Protein AF-A0A820MIK3-F1 (afdb_monomer)

InterPro domains:
  IPR008926 Ribonucleotide reductase R1 subunit, N-terminal [SSF48168] (1-52)
  IPR013509 Ribonucleotide reductase large subunit, N-terminal [PF00317] (1-52)
  IPR039718 Ribonucleoside-diphosphate reductase large subunit [PTHR11573] (1-52)

Sequence (52 aa):
TLECSYLRRINNVIVERPQHMFMRVAVGIHGENIDDAIETYNLLSEKWFTHA

Nearest PDB structures (foldseek):
  6l3r-assembly2_E  TM=9.268E-01  e=1.778E-04  Homo sapiens
  3s8b-assembly1_A-2  TM=9.215E-01  e=2.645E-04  Saccharomyces cerevisiae S288C
  3tb9-assembly1_A  TM=9.236E-01  e=6.251E-04  Saccharomyces cerevisiae S288C
  3tba-assembly1_A-2  TM=9.192E-01  e=6.679E-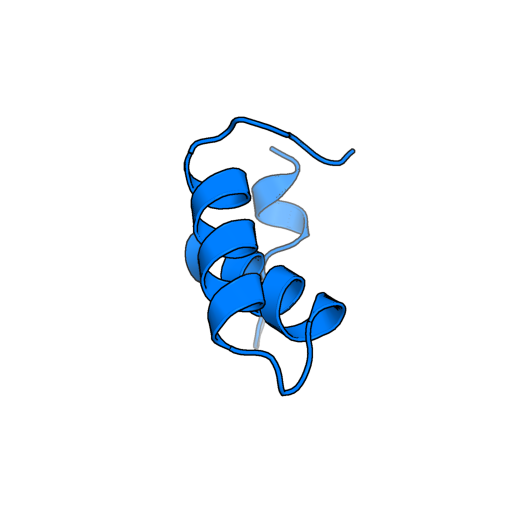04  Saccharomyces cerevisiae S288C
  2cvy-assembly1_A  TM=9.187E-01  e=9.933E-04  Saccharomyces cerevisiae

pLDDT: mean 82.4, std 14.92, range [45.91, 94.38]

Structure (mmCIF, N/CA/C/O backbone):
data_AF-A0A820MIK3-F1
#
_entry.id   AF-A0A820MIK3-F1
#
loop_
_atom_site.group_PDB
_atom_site.id
_atom_site.type_symbol
_atom_site.label_atom_id
_atom_site.label_alt_id
_atom_site.label_comp_id
_atom_site.label_asym_id
_atom_site.label_entity_id
_atom_site.label_seq_id
_atom_site.pdbx_PDB_ins_code
_atom_site.Cartn_x
_atom_site.Cartn_y
_atom_site.Cartn_z
_atom_site.occupancy
_atom_site.B_iso_or_equiv
_atom_site.auth_seq_id
_atom_site.auth_comp_id
_atom_site.auth_asym_id
_atom_site.auth_a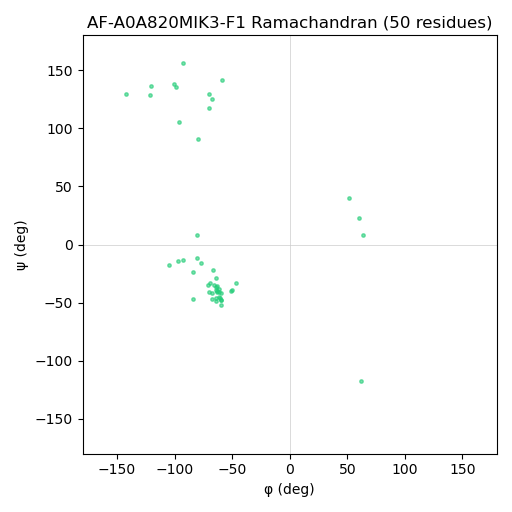tom_id
_atom_site.pdbx_PDB_model_num
ATOM 1 N N . THR A 1 1 ? -4.312 5.875 15.221 1.00 55.44 1 THR A N 1
ATOM 2 C CA . THR A 1 1 ? -3.269 6.123 14.204 1.00 55.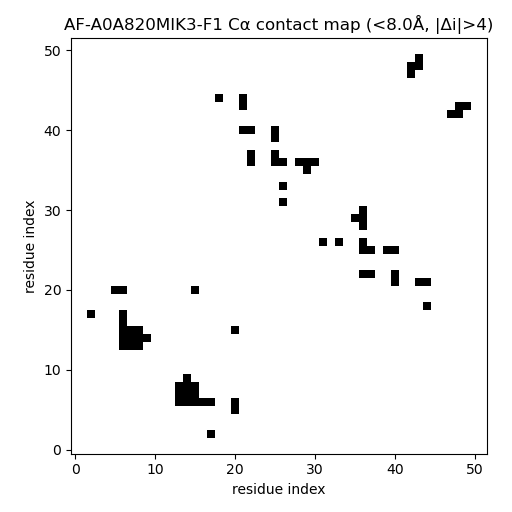44 1 THR A CA 1
ATOM 3 C C . THR A 1 1 ? -3.930 6.281 12.849 1.00 55.44 1 THR A C 1
ATOM 5 O O . THR A 1 1 ? -4.981 5.681 12.642 1.00 55.44 1 THR A O 1
ATOM 8 N N . LEU A 1 2 ? -3.351 7.102 11.963 1.00 56.78 2 LEU A N 1
ATOM 9 C CA . LEU A 1 2 ? -3.823 7.350 10.587 1.00 56.78 2 LEU A CA 1
ATOM 10 C C . LEU A 1 2 ? -4.158 6.050 9.833 1.00 56.78 2 LEU A C 1
ATOM 12 O O . LEU A 1 2 ? -5.134 5.980 9.097 1.00 56.78 2 LEU A O 1
ATOM 16 N N . GLU A 1 3 ? -3.426 4.974 10.112 1.00 55.44 3 GLU A N 1
ATOM 17 C CA . GLU A 1 3 ? -3.662 3.643 9.548 1.00 55.44 3 GLU A CA 1
ATOM 18 C C . GLU A 1 3 ? -5.124 3.175 9.685 1.00 55.44 3 GLU A C 1
ATOM 20 O O . GLU A 1 3 ? -5.679 2.665 8.722 1.00 55.44 3 GLU A O 1
ATOM 25 N N . CYS A 1 4 ? -5.810 3.427 10.808 1.00 58.06 4 CYS A N 1
ATOM 26 C CA . CYS A 1 4 ? -7.201 2.989 11.011 1.00 58.06 4 CYS A CA 1
ATOM 27 C C . CYS A 1 4 ? -8.262 3.840 10.287 1.00 58.06 4 CYS A C 1
ATOM 29 O O . CYS A 1 4 ? -9.417 3.404 10.187 1.00 58.06 4 CYS A O 1
ATOM 31 N N . SER A 1 5 ? -7.920 5.051 9.827 1.00 67.44 5 SER A N 1
ATOM 32 C CA . SER A 1 5 ? -8.828 5.888 9.026 1.00 67.44 5 SER A CA 1
ATOM 33 C C . SER A 1 5 ? -8.800 5.534 7.540 1.00 67.44 5 SER A C 1
ATOM 35 O O . SER A 1 5 ? -9.798 5.760 6.864 1.00 67.44 5 SER A O 1
ATOM 37 N N . TYR A 1 6 ? -7.710 4.937 7.044 1.00 76.50 6 TYR A N 1
ATOM 38 C CA . TYR A 1 6 ? -7.570 4.582 5.625 1.00 76.50 6 TYR A CA 1
ATOM 39 C C . TYR A 1 6 ? -8.017 3.156 5.280 1.00 76.50 6 TYR A C 1
AT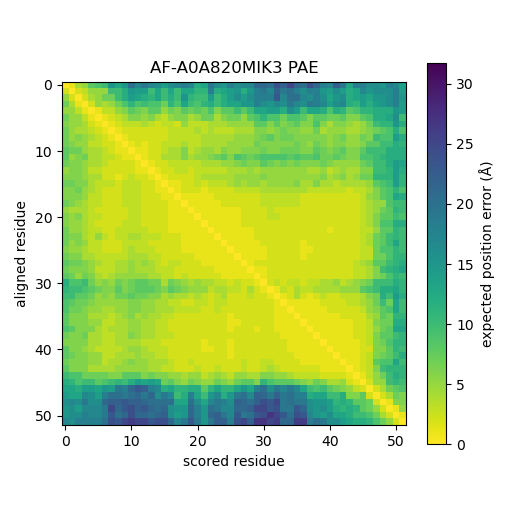OM 41 O O . TYR A 1 6 ? -8.176 2.846 4.098 1.00 76.50 6 TYR A O 1
ATOM 49 N N . LEU A 1 7 ? -8.233 2.290 6.277 1.00 83.25 7 LEU A N 1
ATOM 50 C CA . LEU A 1 7 ? -8.770 0.948 6.041 1.00 83.25 7 LEU A CA 1
ATOM 51 C C . LEU A 1 7 ? -10.233 1.032 5.611 1.00 83.25 7 LEU A C 1
ATOM 53 O O . LEU A 1 7 ? -11.061 1.646 6.293 1.00 83.25 7 LEU A O 1
ATOM 57 N N . ARG A 1 8 ? -10.572 0.355 4.511 1.00 85.31 8 ARG A N 1
ATOM 58 C CA . ARG A 1 8 ? -11.959 0.248 4.060 1.00 85.31 8 ARG A CA 1
ATOM 59 C C . ARG A 1 8 ? -12.840 -0.402 5.121 1.00 85.31 8 ARG A C 1
ATOM 61 O O . ARG A 1 8 ? -12.471 -1.382 5.780 1.00 85.31 8 ARG A O 1
ATOM 68 N N . ARG A 1 9 ? -14.056 0.135 5.222 1.00 88.62 9 ARG A N 1
ATOM 69 C CA . ARG A 1 9 ? -15.118 -0.371 6.088 1.00 88.62 9 ARG A CA 1
ATOM 70 C C . ARG A 1 9 ? -16.332 -0.741 5.258 1.00 88.62 9 ARG A C 1
ATOM 72 O O . ARG A 1 9 ? -16.733 0.014 4.378 1.00 88.62 9 ARG A O 1
ATOM 79 N N . ILE A 1 10 ? -16.926 -1.883 5.574 1.00 91.38 10 ILE A N 1
ATOM 80 C CA . ILE A 1 10 ? -18.223 -2.305 5.046 1.00 91.38 10 ILE A CA 1
ATOM 81 C C . ILE A 1 10 ? -19.122 -2.510 6.258 1.00 91.38 10 ILE A C 1
ATOM 83 O O . ILE A 1 10 ? -18.722 -3.168 7.215 1.00 91.38 10 ILE A O 1
ATOM 87 N N . ASN A 1 11 ? -20.309 -1.902 6.253 1.00 90.56 11 ASN A N 1
ATOM 88 C CA . ASN A 1 11 ? -21.248 -1.950 7.383 1.00 90.56 11 ASN A CA 1
ATOM 89 C C . ASN A 1 11 ? -20.606 -1.552 8.725 1.00 90.56 11 ASN A C 1
ATOM 91 O O . ASN A 1 11 ? -20.854 -2.167 9.756 1.00 90.56 11 ASN A O 1
ATOM 95 N N . ASN A 1 12 ? -19.745 -0.530 8.696 1.00 86.00 12 ASN A N 1
ATOM 96 C CA . ASN A 1 12 ? -18.984 -0.031 9.846 1.00 86.00 12 ASN A CA 1
ATOM 97 C C . ASN A 1 12 ? -17.971 -1.024 10.463 1.00 86.00 12 ASN A C 1
ATOM 99 O O . ASN A 1 12 ? -17.359 -0.723 11.487 1.00 86.00 12 ASN A O 1
ATOM 103 N N . VAL A 1 13 ? -17.738 -2.173 9.825 1.00 88.50 13 VAL A N 1
ATOM 104 C CA . VAL A 1 13 ? -16.704 -3.141 10.207 1.00 88.50 13 VAL A CA 1
ATOM 105 C C . VAL A 1 13 ? -15.480 -2.942 9.320 1.00 88.50 13 VAL A C 1
ATOM 107 O O . VAL A 1 13 ? -15.603 -2.779 8.106 1.00 88.50 13 VAL A O 1
ATOM 110 N N . ILE A 1 14 ? -14.290 -2.949 9.921 1.00 88.19 14 ILE A N 1
ATOM 111 C CA . ILE A 1 14 ? -13.019 -2.884 9.191 1.00 88.19 14 ILE A CA 1
ATOM 112 C C . ILE A 1 14 ? -12.819 -4.207 8.449 1.00 88.19 14 ILE A C 1
ATOM 114 O O . ILE A 1 14 ? -12.714 -5.259 9.076 1.00 88.19 14 ILE A O 1
ATOM 118 N N . VAL A 1 15 ? -12.764 -4.147 7.118 1.00 91.00 15 VAL A N 1
ATOM 119 C CA . VAL A 1 15 ? -12.588 -5.332 6.255 1.00 91.00 15 VAL A CA 1
ATOM 120 C C . VAL A 1 15 ? -11.179 -5.437 5.673 1.00 91.00 15 VAL A C 1
ATOM 122 O O . VAL A 1 15 ? -10.761 -6.497 5.215 1.00 91.00 15 VAL A O 1
ATOM 125 N N . GLU A 1 16 ? -10.430 -4.339 5.689 1.00 88.44 16 GLU A N 1
ATOM 126 C CA . GLU A 1 16 ? -9.088 -4.253 5.123 1.00 88.44 16 GLU A CA 1
ATOM 127 C C . GLU A 1 16 ? -8.041 -4.359 6.239 1.00 88.44 16 GLU A C 1
ATOM 129 O O . GLU A 1 16 ? -8.201 -3.776 7.310 1.00 88.44 16 GLU A O 1
ATOM 134 N N . ARG A 1 17 ? -6.957 -5.104 6.002 1.00 87.38 17 ARG A N 1
ATOM 135 C CA . ARG A 1 17 ? -5.764 -5.089 6.863 1.00 87.38 17 ARG A CA 1
ATOM 136 C C . ARG A 1 17 ? -4.778 -4.051 6.314 1.00 87.38 17 ARG A C 1
ATOM 138 O O . ARG A 1 17 ? -4.803 -3.819 5.108 1.00 87.38 17 ARG A O 1
ATOM 145 N N . PRO A 1 18 ? -3.859 -3.495 7.122 1.00 87.62 18 PRO A N 1
ATOM 146 C CA . PRO A 1 18 ? -2.848 -2.552 6.627 1.00 87.62 18 PRO A CA 1
ATOM 147 C C . PRO A 1 18 ? -2.090 -3.054 5.389 1.00 87.62 18 PRO A C 1
ATOM 149 O O . PRO A 1 18 ? -1.916 -2.313 4.432 1.00 87.62 18 PRO A O 1
ATOM 152 N N . GLN A 1 19 ? -1.771 -4.349 5.343 1.00 87.62 19 GLN A N 1
ATOM 153 C CA . GLN A 1 19 ? -1.126 -4.966 4.180 1.00 87.62 19 GLN A CA 1
ATOM 154 C C . GLN A 1 19 ? -1.999 -4.929 2.913 1.00 87.62 19 GLN A C 1
ATOM 156 O O . GLN A 1 19 ? -1.510 -4.644 1.825 1.00 87.62 19 GLN A O 1
ATOM 161 N N . HIS A 1 20 ? -3.312 -5.149 3.036 1.00 91.38 20 HIS A N 1
ATOM 162 C CA . HIS A 1 20 ? -4.229 -5.015 1.898 1.00 91.38 20 HIS A CA 1
ATOM 163 C C . HIS A 1 20 ? -4.276 -3.566 1.393 1.00 91.38 20 HIS A C 1
ATOM 165 O O . HIS A 1 20 ? -4.334 -3.340 0.187 1.00 91.38 20 HIS A O 1
ATOM 171 N N . MET A 1 21 ? -4.194 -2.597 2.311 1.00 90.44 21 MET A N 1
ATOM 172 C CA . MET A 1 21 ? -4.150 -1.180 1.965 1.00 90.44 21 MET A CA 1
ATOM 173 C C . MET A 1 21 ? -2.886 -0.842 1.168 1.00 90.44 21 MET A C 1
ATOM 175 O O . MET A 1 21 ? -2.996 -0.224 0.111 1.00 90.44 21 MET A O 1
A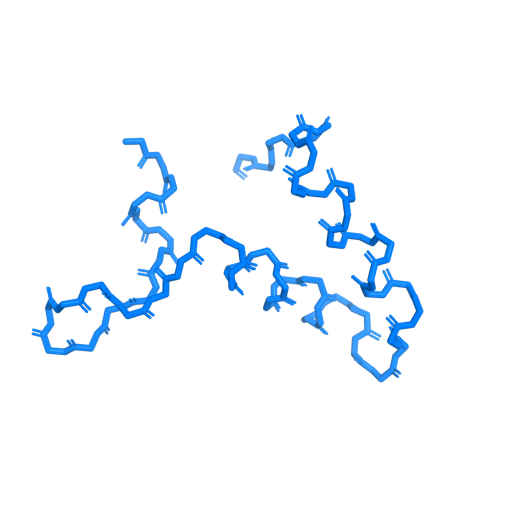TOM 179 N N . PHE A 1 22 ? -1.714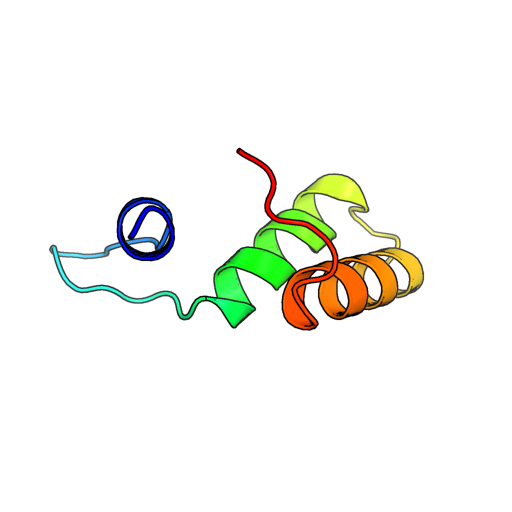 -1.320 1.599 1.00 90.75 22 PHE A N 1
ATOM 180 C CA . PHE A 1 22 ? -0.461 -1.125 0.861 1.00 90.75 22 PHE A CA 1
ATOM 181 C C . PHE A 1 22 ? -0.502 -1.759 -0.528 1.00 90.75 22 PHE A C 1
ATOM 183 O O . PHE A 1 22 ? -0.155 -1.099 -1.503 1.00 90.75 22 PHE A O 1
ATOM 190 N N . MET A 1 23 ? -0.997 -2.995 -0.641 1.00 91.75 23 MET A N 1
ATOM 191 C CA . MET A 1 23 ? -1.098 -3.677 -1.935 1.00 91.75 23 MET A CA 1
ATOM 192 C C . MET A 1 23 ? -2.056 -2.943 -2.880 1.00 91.75 23 MET A C 1
ATOM 194 O O . MET A 1 23 ? -1.760 -2.757 -4.056 1.00 91.75 23 MET A O 1
ATOM 198 N N . ARG A 1 24 ? -3.186 -2.446 -2.365 1.00 92.06 24 ARG A N 1
ATOM 199 C CA . ARG A 1 24 ? -4.126 -1.639 -3.151 1.00 92.06 24 ARG A CA 1
ATOM 200 C C . ARG A 1 24 ? -3.485 -0.350 -3.670 1.00 92.06 24 ARG A C 1
ATOM 202 O O . ARG A 1 24 ? -3.768 0.044 -4.797 1.00 92.06 24 ARG A O 1
ATOM 209 N N . VAL A 1 25 ? -2.669 0.320 -2.856 1.00 90.81 25 VAL A N 1
ATOM 210 C CA . VAL A 1 25 ? -1.941 1.530 -3.269 1.00 90.81 25 VAL A CA 1
ATOM 211 C C . VAL A 1 25 ? -0.888 1.191 -4.322 1.00 90.81 25 VAL A C 1
ATOM 213 O O . VAL A 1 25 ? -0.859 1.847 -5.357 1.00 90.81 25 VAL A O 1
ATOM 216 N N . ALA A 1 26 ? -0.095 0.141 -4.111 1.00 93.06 26 ALA A N 1
ATOM 217 C CA . ALA A 1 26 ? 0.931 -0.283 -5.059 1.00 93.06 26 ALA A CA 1
ATOM 218 C C . ALA A 1 26 ? 0.336 -0.642 -6.433 1.00 93.06 26 ALA A C 1
ATOM 220 O O . ALA A 1 26 ? 0.768 -0.109 -7.452 1.00 93.06 26 ALA A O 1
ATOM 221 N N . VAL A 1 27 ? -0.735 -1.442 -6.467 1.00 94.38 27 VAL A N 1
ATOM 222 C CA . VAL A 1 27 ? -1.455 -1.760 -7.714 1.00 94.38 27 VAL A CA 1
ATOM 223 C C . VAL A 1 27 ? -2.081 -0.508 -8.339 1.00 94.38 27 VAL A C 1
ATOM 225 O O . VAL A 1 27 ? -2.094 -0.369 -9.557 1.00 94.38 27 VAL A O 1
ATOM 228 N N . GLY A 1 28 ? -2.571 0.437 -7.532 1.00 93.06 28 GLY A N 1
ATOM 229 C CA . GLY A 1 28 ? -3.110 1.704 -8.034 1.00 93.06 28 GLY A CA 1
ATOM 230 C C . GLY A 1 28 ? -2.070 2.594 -8.728 1.00 93.06 28 GLY A C 1
ATOM 231 O O . GLY A 1 28 ? -2.437 3.354 -9.619 1.00 93.06 28 GLY A O 1
ATOM 232 N N . ILE A 1 29 ? -0.797 2.495 -8.335 1.00 92.56 29 ILE A N 1
ATOM 233 C CA . ILE A 1 29 ? 0.314 3.250 -8.932 1.00 92.56 29 ILE A CA 1
ATOM 234 C C . ILE A 1 29 ? 0.845 2.544 -10.185 1.00 92.56 29 ILE A C 1
ATOM 236 O O . ILE A 1 29 ? 1.042 3.192 -11.210 1.00 92.56 29 ILE A O 1
ATOM 240 N N . HIS A 1 30 ? 1.066 1.228 -10.111 1.00 93.81 30 HIS A N 1
ATOM 241 C CA . HIS A 1 30 ? 1.779 0.468 -11.148 1.00 93.81 30 HIS A CA 1
ATOM 242 C C . HIS A 1 30 ? 0.863 -0.246 -12.159 1.00 93.81 30 HIS A C 1
ATOM 244 O O . HIS A 1 30 ? 1.322 -0.656 -13.225 1.00 93.81 30 HIS A O 1
ATOM 250 N N . GLY A 1 31 ? -0.437 -0.365 -11.876 1.00 91.94 31 GLY A N 1
ATOM 251 C CA . GLY A 1 31 ? -1.424 -0.934 -12.793 1.00 91.94 31 GLY A CA 1
ATOM 252 C C . GLY A 1 31 ? -1.139 -2.396 -13.145 1.00 91.94 31 GLY A C 1
ATOM 253 O O . GLY A 1 31 ? -1.185 -3.268 -12.279 1.00 91.94 31 GLY A O 1
ATOM 254 N N . GLU A 1 32 ? -0.880 -2.660 -14.429 1.00 93.50 32 GLU A N 1
ATOM 255 C CA . GLU A 1 32 ? -0.574 -4.002 -14.951 1.00 93.50 32 GLU A CA 1
ATOM 256 C C . GLU A 1 32 ? 0.885 -4.424 -14.718 1.00 93.50 32 GLU A C 1
ATOM 258 O O . GLU A 1 32 ? 1.205 -5.602 -14.886 1.00 93.50 32 GLU A O 1
ATOM 263 N N . ASN A 1 33 ? 1.771 -3.503 -14.313 1.00 94.25 33 ASN A N 1
ATOM 264 C CA . ASN A 1 33 ? 3.141 -3.864 -13.964 1.00 94.25 33 ASN A CA 1
ATOM 265 C C . ASN A 1 33 ? 3.198 -4.443 -12.542 1.00 94.25 33 ASN A C 1
ATOM 267 O O . ASN A 1 33 ? 3.326 -3.723 -11.550 1.00 94.25 33 ASN A O 1
ATOM 271 N N . ILE A 1 34 ? 3.060 -5.766 -12.457 1.00 93.19 34 ILE A N 1
ATOM 272 C CA . ILE A 1 34 ? 2.981 -6.499 -11.190 1.00 93.19 34 ILE A CA 1
ATOM 273 C C . ILE A 1 34 ? 4.334 -6.533 -10.468 1.00 93.19 34 ILE A C 1
ATOM 275 O O . ILE A 1 34 ? 4.351 -6.467 -9.240 1.00 93.19 34 ILE A O 1
ATOM 279 N N . ASP A 1 35 ? 5.449 -6.604 -11.197 1.00 94.25 35 ASP A N 1
ATOM 280 C CA . ASP A 1 35 ? 6.783 -6.698 -10.592 1.00 94.25 35 ASP A CA 1
ATOM 281 C C . ASP A 1 35 ? 7.106 -5.427 -9.791 1.00 94.25 35 ASP A C 1
ATOM 283 O O . ASP A 1 35 ? 7.415 -5.504 -8.597 1.00 94.25 35 ASP A O 1
ATOM 287 N N . ASP A 1 36 ? 6.890 -4.255 -10.394 1.00 93.50 36 ASP A N 1
ATOM 288 C CA . ASP A 1 36 ? 7.055 -2.968 -9.709 1.00 93.50 36 ASP A CA 1
ATOM 289 C C . ASP A 1 36 ? 6.030 -2.789 -8.570 1.00 93.50 36 ASP A C 1
ATOM 291 O O . ASP A 1 36 ? 6.331 -2.201 -7.529 1.00 93.50 36 ASP A O 1
ATOM 295 N N . ALA A 1 37 ? 4.803 -3.307 -8.729 1.00 93.56 37 ALA A N 1
ATOM 296 C CA . ALA A 1 37 ? 3.791 -3.258 -7.673 1.00 93.56 37 ALA A CA 1
ATOM 297 C C . ALA A 1 37 ? 4.225 -4.053 -6.431 1.00 93.56 37 ALA A C 1
ATOM 299 O O . ALA A 1 37 ? 4.003 -3.614 -5.300 1.00 93.56 37 ALA A O 1
ATOM 300 N N . ILE A 1 38 ? 4.856 -5.214 -6.623 1.00 93.12 38 ILE A N 1
ATOM 301 C CA . ILE A 1 38 ? 5.388 -6.028 -5.527 1.00 93.12 38 ILE A CA 1
ATOM 302 C C . ILE A 1 38 ? 6.560 -5.310 -4.851 1.00 93.12 38 ILE A C 1
ATOM 304 O O . ILE A 1 38 ? 6.624 -5.289 -3.620 1.00 93.12 38 ILE A O 1
ATOM 308 N N . GLU A 1 39 ? 7.451 -4.680 -5.619 1.00 91.75 39 GLU A N 1
ATOM 309 C CA . GLU A 1 39 ? 8.558 -3.889 -5.072 1.00 91.75 39 GLU A CA 1
ATOM 310 C C . GLU A 1 39 ? 8.044 -2.737 -4.196 1.00 91.75 39 GLU A C 1
ATOM 312 O O . GLU A 1 39 ? 8.397 -2.640 -3.018 1.00 91.75 39 GLU A O 1
ATOM 317 N N . THR A 1 40 ? 7.121 -1.927 -4.716 1.00 89.88 40 THR A N 1
ATOM 318 C CA . THR A 1 40 ? 6.506 -0.822 -3.968 1.00 89.88 40 THR A CA 1
ATOM 319 C C . THR A 1 40 ? 5.742 -1.310 -2.739 1.00 89.88 40 THR A C 1
ATOM 321 O O . THR A 1 40 ? 5.813 -0.683 -1.680 1.00 89.88 40 THR A O 1
ATOM 324 N N . TYR A 1 41 ? 5.046 -2.448 -2.825 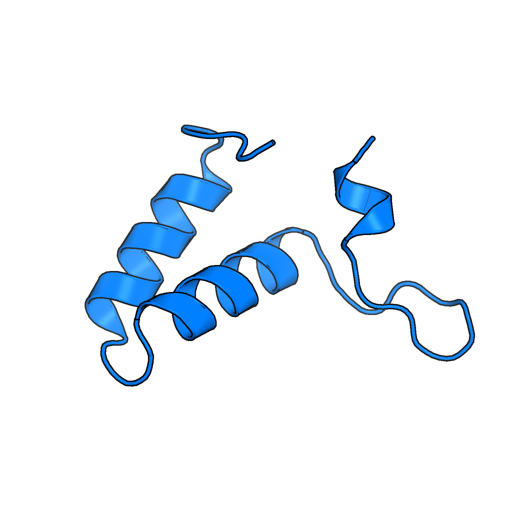1.00 91.69 41 TYR A N 1
ATOM 325 C CA . TYR A 1 41 ? 4.412 -3.066 -1.661 1.00 91.69 41 TYR A CA 1
ATOM 326 C C . TYR A 1 41 ? 5.439 -3.424 -0.581 1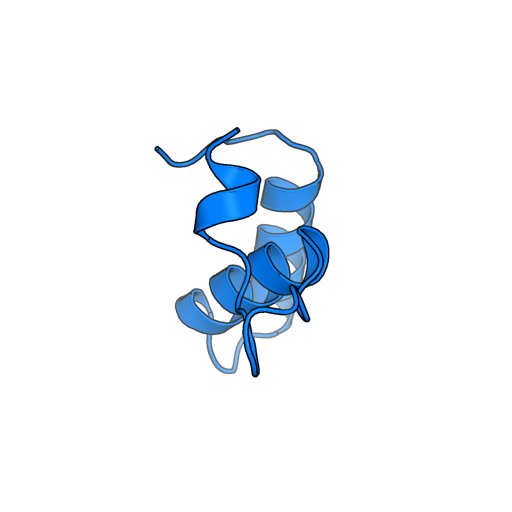.00 91.69 41 TYR A C 1
ATOM 328 O O . TYR A 1 41 ? 5.231 -3.082 0.584 1.00 91.69 41 TYR A O 1
ATOM 336 N N . ASN A 1 42 ? 6.549 -4.068 -0.952 1.00 90.31 42 ASN A N 1
ATOM 337 C CA . ASN A 1 42 ? 7.594 -4.448 -0.004 1.00 90.31 42 ASN A CA 1
ATOM 338 C C . ASN A 1 42 ? 8.176 -3.205 0.685 1.00 90.31 42 ASN A C 1
ATOM 340 O O . ASN A 1 42 ? 8.208 -3.157 1.917 1.00 90.31 42 ASN A O 1
ATOM 344 N N . LEU A 1 43 ? 8.489 -2.156 -0.084 1.00 88.31 43 LEU A N 1
ATOM 345 C CA . LEU A 1 43 ? 8.997 -0.879 0.433 1.00 88.31 43 LEU A CA 1
ATOM 346 C C . LEU A 1 43 ? 8.022 -0.194 1.412 1.00 88.31 43 LEU A C 1
ATOM 348 O O . LEU A 1 43 ? 8.444 0.320 2.452 1.00 88.31 43 LEU A O 1
ATOM 352 N N . LEU A 1 44 ? 6.716 -0.209 1.116 1.00 83.94 44 LEU A N 1
ATOM 353 C CA . LEU A 1 44 ? 5.672 0.332 1.999 1.00 83.94 44 LEU A CA 1
ATOM 354 C C . LEU A 1 44 ? 5.481 -0.526 3.261 1.00 83.94 44 LEU A C 1
ATOM 356 O O . LEU A 1 44 ? 5.313 0.006 4.360 1.00 8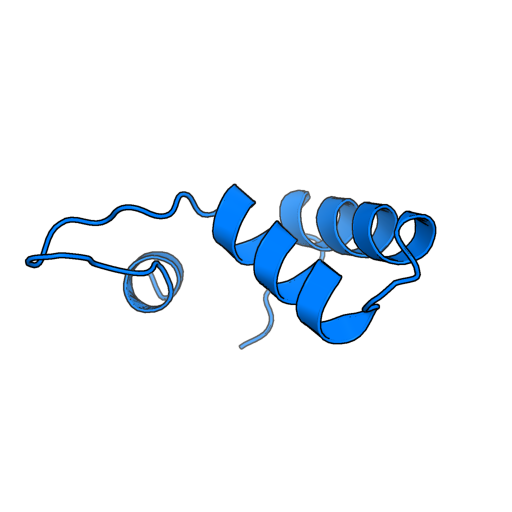3.94 44 LEU A O 1
ATOM 360 N N . SER A 1 45 ? 5.521 -1.852 3.115 1.00 80.25 45 SER A N 1
ATOM 361 C CA . SER A 1 45 ? 5.287 -2.803 4.207 1.00 80.25 45 SER A CA 1
ATOM 362 C C . SER A 1 45 ? 6.406 -2.800 5.252 1.00 80.25 45 SER A C 1
ATOM 364 O O . SER A 1 45 ? 6.139 -2.944 6.448 1.00 80.25 45 SER A O 1
ATOM 366 N N . GLU A 1 46 ? 7.645 -2.561 4.821 1.00 80.56 46 GLU A N 1
ATOM 367 C CA . GLU A 1 46 ? 8.837 -2.514 5.670 1.00 80.56 46 GLU A CA 1
ATOM 368 C C . GLU A 1 46 ? 9.006 -1.175 6.418 1.00 80.56 46 GLU A C 1
ATOM 370 O O . GLU A 1 46 ? 10.002 -0.964 7.108 1.00 80.56 46 GLU A O 1
ATOM 375 N N . LYS A 1 47 ? 8.005 -0.280 6.355 1.00 64.88 47 LYS A N 1
ATOM 376 C CA . LYS A 1 47 ? 7.986 1.045 7.008 1.00 64.88 47 LYS A CA 1
ATOM 377 C C . LYS A 1 47 ? 9.109 1.997 6.570 1.00 64.88 47 LYS A C 1
ATOM 379 O O . LYS A 1 47 ? 9.390 2.958 7.288 1.00 64.88 47 LYS A O 1
ATOM 384 N N . TRP A 1 48 ? 9.705 1.807 5.391 1.00 57.00 48 TRP A N 1
ATOM 385 C CA . TRP A 1 48 ? 10.720 2.741 4.881 1.00 57.00 48 TRP A CA 1
ATOM 386 C C . TRP A 1 48 ? 10.144 4.123 4.549 1.00 57.00 48 TRP A C 1
ATOM 388 O O . TRP A 1 48 ? 10.875 5.109 4.592 1.00 57.00 48 TRP A O 1
ATOM 398 N N . PHE A 1 49 ? 8.829 4.228 4.315 1.00 50.19 49 PHE A N 1
ATOM 399 C CA . PHE A 1 49 ? 8.136 5.503 4.142 1.00 50.19 49 PHE A CA 1
ATOM 400 C C . PHE A 1 49 ? 6.747 5.477 4.785 1.00 50.19 49 PHE A C 1
ATOM 402 O O . PHE A 1 49 ? 5.934 4.596 4.519 1.00 50.19 49 PHE A O 1
ATOM 409 N N . THR A 1 50 ? 6.446 6.487 5.599 1.00 45.91 50 THR A N 1
ATOM 410 C CA . THR A 1 50 ? 5.062 6.868 5.897 1.00 45.91 50 THR A CA 1
ATOM 411 C C . THR A 1 50 ? 4.718 8.012 4.954 1.00 45.91 50 THR A C 1
ATOM 413 O O . THR A 1 50 ? 5.225 9.118 5.109 1.00 45.91 50 THR A O 1
ATOM 416 N N . HIS A 1 51 ? 3.916 7.741 3.922 1.00 48.25 51 HIS A N 1
ATOM 417 C CA . HIS A 1 51 ? 3.268 8.834 3.202 1.00 48.25 51 HIS A CA 1
ATOM 418 C C . HIS A 1 51 ? 2.252 9.478 4.154 1.00 48.25 51 HIS A C 1
ATOM 420 O O . HIS A 1 51 ? 1.436 8.769 4.751 1.00 48.25 51 HIS A O 1
ATOM 426 N N . ALA A 1 52 ? 2.383 10.792 4.343 1.00 46.75 52 ALA A N 1
ATOM 427 C CA . ALA A 1 52 ? 1.452 11.627 5.097 1.00 46.75 52 ALA A CA 1
ATOM 428 C C . ALA A 1 52 ? 0.170 11.885 4.296 1.00 46.75 52 ALA A C 1
ATOM 430 O O . ALA A 1 52 ? 0.274 12.023 3.055 1.00 46.75 52 ALA A O 1
#

Organism: NCBI:txid392033

Secondary structure (DSSP, 8-state):
-THHHHS-EETTEE---HHHHHHHHHHHHHTT-HHHHHHHHHHHHTTS----

Radius of gyration: 11.68 Å; Cα contacts (8 Å, |Δi|>4): 38; chains: 1; bounding box: 32×18×29 Å

Solvent-accessible surface area (backbone atoms only — not comparable to full-atom values): 3197 Å² total; per-residue (Å²): 112,76,71,74,75,72,41,52,61,59,97,87,40,78,76,47,51,73,67,55,51,41,45,53,50,19,39,70,74,41,58,87,44,56,70,63,16,51,51,48,24,51,48,48,73,72,62,78,54,81,86,128

Mean predicted aligned error: 6.24 Å

Foldseek 3Di:
DVLVVQADDDPNHRPGDSLNSQLVVLCVVQPPPVVSSVVSSVCVVVPVDDDD